Protein AF-A0A1Y2K513-F1 (afdb_monomer_lite)

Radius of gyration: 17.61 Å; chains: 1; bounding box: 44×17×44 Å

pLDDT: mean 92.5, std 6.17, range [53.94, 97.56]

Organism: NCBI:txid1434232

Foldseek 3Di:
DFAFDPLADPCLVVQLVVLVVVLVVLVPDDDDDDPVSVVSNVVSVVSNVSSVQNNDGTPQSVLVVLQVVLVVLCVVLVHPDDQDDDDNHDDPVRSVVSSVVSVVSSVVSVVVVD

Structure (mmCIF, N/CA/C/O backbone):
data_AF-A0A1Y2K513-F1
#
_entry.id   AF-A0A1Y2K513-F1
#
loop_
_atom_site.group_PDB
_atom_site.id
_atom_site.type_symbol
_atom_site.label_atom_id
_atom_site.label_alt_id
_atom_site.label_comp_id
_atom_site.label_asym_id
_atom_site.label_entity_id
_atom_site.label_seq_id
_atom_site.pdbx_PDB_ins_code
_atom_site.Cartn_x
_atom_site.Cartn_y
_atom_site.Cartn_z
_atom_site.occupancy
_atom_site.B_iso_or_equiv
_atom_site.auth_seq_id
_atom_site.auth_comp_id
_atom_site.auth_asym_id
_atom_site.auth_atom_id
_atom_site.pdbx_PDB_model_num
ATOM 1 N N . MET A 1 1 ? 18.985 -2.204 -15.736 1.00 72.75 1 MET A N 1
ATOM 2 C CA . MET A 1 1 ? 19.342 -2.290 -14.303 1.00 72.75 1 MET A CA 1
ATOM 3 C C . MET A 1 1 ? 18.316 -1.480 -13.534 1.00 72.75 1 MET A C 1
ATOM 5 O O . MET A 1 1 ? 18.131 -0.318 -13.878 1.00 72.75 1 MET A O 1
ATOM 9 N N . ALA A 1 2 ? 17.609 -2.100 -12.588 1.00 80.44 2 ALA A N 1
ATOM 10 C CA . ALA A 1 2 ? 16.550 -1.435 -11.833 1.00 80.44 2 ALA A CA 1
ATOM 11 C C . ALA A 1 2 ? 17.118 -0.405 -10.845 1.00 80.44 2 ALA A C 1
ATOM 13 O O . ALA A 1 2 ? 18.217 -0.590 -10.312 1.00 80.44 2 ALA A O 1
ATOM 14 N N . ARG A 1 3 ? 16.380 0.685 -10.610 1.00 88.12 3 ARG A N 1
ATOM 15 C CA . ARG A 1 3 ? 16.767 1.718 -9.636 1.00 88.12 3 ARG A CA 1
ATOM 16 C C . ARG A 1 3 ? 16.410 1.245 -8.229 1.00 88.12 3 ARG A C 1
ATOM 18 O O . ARG A 1 3 ? 15.329 0.702 -8.030 1.00 88.12 3 ARG A O 1
ATOM 25 N N . ILE A 1 4 ? 17.297 1.460 -7.258 1.00 89.31 4 ILE A N 1
ATOM 26 C CA . ILE A 1 4 ? 17.007 1.187 -5.842 1.00 89.31 4 ILE A CA 1
ATOM 27 C C . ILE A 1 4 ? 16.084 2.288 -5.318 1.00 89.31 4 ILE A C 1
ATOM 29 O O . ILE A 1 4 ? 16.348 3.469 -5.554 1.00 89.31 4 ILE A O 1
ATOM 33 N N . LEU A 1 5 ? 15.026 1.907 -4.605 1.00 88.25 5 LEU A N 1
ATOM 34 C CA . LEU A 1 5 ? 14.158 2.869 -3.937 1.00 88.25 5 LEU A CA 1
ATOM 35 C C . LEU A 1 5 ? 14.847 3.403 -2.673 1.00 88.25 5 LEU A C 1
ATOM 37 O O . LEU A 1 5 ? 15.250 2.604 -1.825 1.00 88.25 5 LEU A O 1
ATOM 41 N N . PRO A 1 6 ? 14.981 4.732 -2.515 1.00 86.25 6 PRO A N 1
ATOM 42 C CA . PRO A 1 6 ? 15.666 5.322 -1.363 1.00 86.25 6 PRO A CA 1
ATOM 43 C C . PRO A 1 6 ? 14.941 5.051 -0.038 1.00 86.25 6 PRO A C 1
ATOM 45 O O . PRO A 1 6 ? 15.556 5.080 1.023 1.00 86.25 6 PRO A O 1
ATOM 48 N N . GLU A 1 7 ? 13.643 4.768 -0.103 1.00 88.75 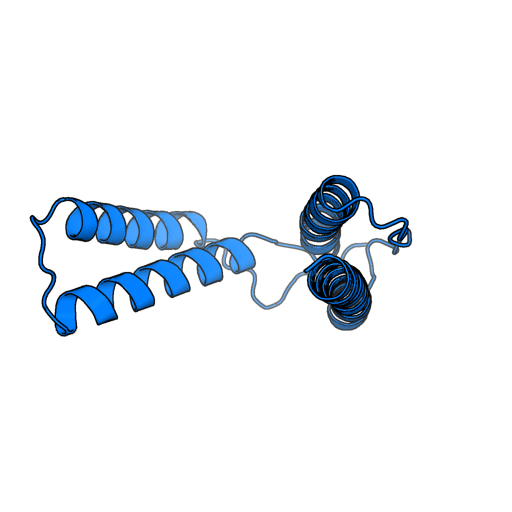7 GLU A N 1
ATOM 49 C CA . GLU A 1 7 ? 12.783 4.515 1.053 1.00 88.75 7 GLU A CA 1
ATOM 50 C C . GLU A 1 7 ? 12.771 3.047 1.486 1.00 88.75 7 GLU A C 1
ATOM 52 O O . GLU A 1 7 ? 12.150 2.718 2.500 1.00 88.75 7 GLU A O 1
ATOM 57 N N . HIS A 1 8 ? 13.456 2.166 0.745 1.00 92.38 8 HIS A N 1
ATOM 58 C CA . HIS A 1 8 ? 13.545 0.761 1.107 1.00 92.38 8 HIS A CA 1
ATOM 59 C C . HIS A 1 8 ? 14.107 0.607 2.521 1.00 92.38 8 HIS A C 1
ATOM 61 O O . HIS A 1 8 ? 15.213 1.060 2.828 1.00 92.38 8 HIS A O 1
ATOM 67 N N . ASP A 1 9 ? 13.358 -0.085 3.374 1.00 93.62 9 ASP A N 1
ATOM 68 C CA . ASP A 1 9 ? 13.785 -0.392 4.731 1.00 93.62 9 ASP A CA 1
ATOM 69 C C . ASP A 1 9 ? 14.068 -1.892 4.841 1.00 93.62 9 ASP A C 1
ATOM 71 O O . ASP A 1 9 ? 13.128 -2.679 4.778 1.00 93.62 9 ASP A O 1
ATOM 75 N N . PRO A 1 10 ? 15.317 -2.341 5.051 1.00 93.31 10 PRO A N 1
ATOM 76 C CA . PRO A 1 10 ? 15.616 -3.768 5.177 1.00 93.31 10 PRO A CA 1
ATOM 77 C C . PRO A 1 10 ? 14.939 -4.423 6.393 1.00 93.31 10 PRO A C 1
ATOM 79 O O . PRO A 1 10 ? 14.803 -5.642 6.435 1.00 93.31 10 PRO A O 1
ATOM 82 N N . ASN A 1 11 ? 14.485 -3.631 7.371 1.00 96.00 11 ASN A N 1
ATOM 83 C CA . ASN A 1 11 ? 13.761 -4.096 8.551 1.00 96.00 11 ASN A CA 1
ATOM 84 C C . ASN A 1 11 ? 12.241 -3.880 8.438 1.00 96.00 11 ASN A C 1
ATOM 86 O O . ASN A 1 11 ? 11.543 -3.978 9.455 1.00 96.00 11 ASN A O 1
ATOM 90 N N . TRP A 1 12 ? 11.721 -3.577 7.238 1.00 95.56 12 TRP A N 1
ATOM 91 C CA . TRP A 1 12 ? 10.298 -3.306 7.005 1.00 95.56 12 TRP A CA 1
ATOM 92 C C . TRP A 1 12 ? 9.404 -4.408 7.583 1.00 9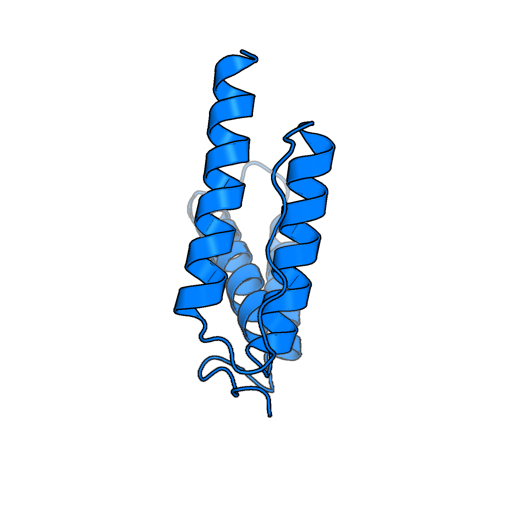5.56 12 TRP A C 1
ATOM 94 O O . TRP A 1 12 ? 8.404 -4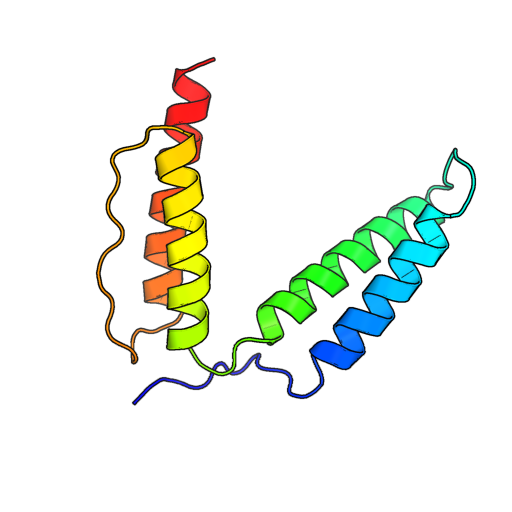.102 8.222 1.00 95.56 12 TRP A O 1
ATOM 104 N N . GLU A 1 13 ? 9.786 -5.680 7.430 1.00 96.19 13 GLU A N 1
ATOM 105 C CA . GLU A 1 13 ? 8.956 -6.815 7.841 1.00 96.19 13 GLU A CA 1
ATOM 106 C C . GLU A 1 13 ? 8.786 -6.862 9.364 1.00 96.19 13 GLU A C 1
ATOM 108 O O . GLU A 1 13 ? 7.677 -7.022 9.870 1.00 96.19 13 GLU A O 1
ATOM 113 N N . SER A 1 14 ? 9.877 -6.652 10.107 1.00 97.06 14 SER A N 1
ATOM 114 C CA . SER A 1 14 ? 9.845 -6.597 11.572 1.00 97.06 14 SER A CA 1
ATOM 115 C C . SER A 1 14 ? 9.003 -5.417 12.060 1.00 97.06 14 SER A C 1
ATOM 117 O O . SER A 1 14 ? 8.162 -5.571 12.945 1.00 97.06 14 SER A O 1
ATOM 119 N N . LYS A 1 15 ? 9.166 -4.241 11.442 1.00 96.56 15 LYS A N 1
ATOM 120 C CA . LYS A 1 15 ? 8.393 -3.039 11.787 1.00 96.56 15 LYS A CA 1
ATOM 121 C C . LYS A 1 15 ? 6.909 -3.185 11.442 1.00 96.56 15 LYS A C 1
ATOM 123 O O . LYS A 1 15 ? 6.065 -2.744 12.220 1.00 96.56 15 LYS A O 1
ATOM 128 N N . TRP A 1 16 ? 6.595 -3.812 10.310 1.00 97.38 16 TRP A N 1
ATOM 129 C CA . TRP A 1 16 ? 5.229 -4.132 9.906 1.00 97.38 16 TRP A CA 1
ATOM 130 C C . TRP A 1 16 ? 4.590 -5.110 10.889 1.00 97.38 16 TRP A C 1
ATOM 132 O O . TRP A 1 16 ? 3.467 -4.882 11.326 1.00 97.38 16 TRP A O 1
ATOM 142 N N . ARG A 1 17 ? 5.320 -6.156 11.297 1.00 97.31 17 ARG A N 1
ATOM 143 C CA . ARG A 1 17 ? 4.842 -7.149 12.265 1.00 97.31 17 ARG A CA 1
ATOM 144 C C . ARG A 1 17 ? 4.532 -6.522 13.621 1.00 97.31 17 ARG A C 1
ATOM 146 O O . ARG A 1 17 ? 3.454 -6.757 14.142 1.00 97.31 17 ARG A O 1
ATOM 153 N N . GLN A 1 18 ? 5.410 -5.659 14.131 1.00 97.12 18 GLN A N 1
ATOM 154 C CA . GLN A 1 18 ? 5.161 -4.914 15.372 1.00 97.12 18 GLN A CA 1
ATOM 155 C C . GLN A 1 18 ? 3.908 -4.030 15.271 1.00 97.12 18 GLN A C 1
ATOM 157 O O . GLN A 1 18 ? 3.091 -3.996 16.187 1.00 97.12 18 GLN A O 1
ATOM 162 N N . ALA A 1 19 ? 3.726 -3.328 14.145 1.00 96.31 19 ALA A N 1
ATOM 163 C CA . ALA A 1 19 ? 2.517 -2.538 13.920 1.00 96.31 19 ALA A CA 1
ATOM 164 C C . ALA A 1 19 ? 1.269 -3.437 13.832 1.00 96.31 19 ALA A C 1
ATOM 166 O O . ALA A 1 19 ? 0.237 -3.122 14.415 1.00 96.31 19 ALA A O 1
ATOM 167 N N . ARG A 1 20 ? 1.369 -4.594 13.170 1.00 97.06 20 ARG A N 1
ATOM 168 C CA . ARG A 1 20 ? 0.272 -5.559 13.067 1.00 97.06 20 ARG A CA 1
ATOM 169 C C . ARG A 1 20 ? -0.119 -6.144 14.422 1.00 97.06 20 ARG A C 1
ATOM 171 O O . ARG A 1 20 ? -1.305 -6.209 14.723 1.00 97.06 20 ARG A O 1
ATOM 178 N N . GLU A 1 21 ? 0.857 -6.529 15.237 1.00 97.56 21 GLU A N 1
ATOM 179 C CA . GLU A 1 21 ? 0.631 -7.015 16.601 1.00 97.56 21 GLU A CA 1
ATOM 180 C C . GLU A 1 21 ? -0.119 -5.967 17.425 1.00 97.56 21 GLU A C 1
ATOM 182 O O . GLU A 1 21 ? -1.130 -6.288 18.050 1.00 97.56 21 GLU A O 1
ATOM 187 N N . ARG A 1 22 ? 0.292 -4.694 17.339 1.00 96.44 22 ARG A N 1
ATOM 188 C CA . ARG A 1 22 ? -0.395 -3.601 18.033 1.00 96.44 22 ARG A CA 1
ATOM 189 C C . ARG A 1 22 ? -1.826 -3.383 17.541 1.00 96.44 22 ARG A C 1
ATOM 191 O O . ARG A 1 22 ? -2.731 -3.172 18.345 1.00 96.44 22 ARG A O 1
ATOM 198 N N . TYR A 1 23 ? -2.044 -3.460 16.231 1.00 96.38 23 TYR A N 1
ATOM 199 C CA . TYR A 1 23 ? -3.380 -3.384 15.640 1.00 96.38 23 TYR A CA 1
ATOM 200 C C . TYR A 1 23 ? -4.280 -4.505 16.177 1.00 96.38 23 TYR A C 1
ATOM 202 O O . TYR A 1 23 ? -5.405 -4.251 16.603 1.00 96.38 23 TYR A O 1
ATOM 210 N N . ASP A 1 24 ? -3.769 -5.737 16.210 1.00 96.81 24 ASP A N 1
ATOM 211 C CA . ASP A 1 24 ? -4.511 -6.898 16.701 1.00 96.81 24 ASP A CA 1
ATOM 212 C C . ASP A 1 24 ? -4.807 -6.798 18.210 1.00 96.81 24 ASP A C 1
ATOM 214 O O . ASP A 1 24 ? -5.874 -7.221 18.656 1.00 96.81 24 ASP A O 1
ATOM 218 N N . GLU A 1 25 ? -3.911 -6.211 19.010 1.00 95.81 25 GLU A N 1
ATOM 219 C CA . GLU A 1 25 ? -4.173 -5.895 20.421 1.00 95.81 25 GLU A CA 1
ATOM 220 C C . GLU A 1 25 ? -5.323 -4.898 20.596 1.00 95.81 25 GLU A C 1
ATOM 222 O O . GLU A 1 25 ? -6.209 -5.131 21.420 1.00 95.81 25 GLU A O 1
ATOM 227 N N . LEU A 1 26 ? -5.329 -3.808 19.822 1.00 93.75 26 LEU A N 1
ATOM 228 C CA . LEU A 1 26 ? -6.385 -2.794 19.874 1.00 93.75 26 LEU A CA 1
ATOM 229 C C . LEU A 1 26 ? -7.733 -3.376 19.442 1.00 93.75 26 LEU A C 1
ATOM 231 O O . LEU A 1 26 ? -8.729 -3.189 20.134 1.00 93.75 26 LEU A O 1
ATOM 235 N N . MET A 1 27 ? -7.754 -4.159 18.362 1.00 94.81 27 MET A N 1
ATOM 236 C CA . MET A 1 27 ? -8.973 -4.780 17.833 1.00 94.81 27 MET A CA 1
ATOM 237 C C . MET A 1 27 ? -9.585 -5.850 18.749 1.00 94.81 27 MET A C 1
ATOM 239 O O . MET A 1 27 ? -10.759 -6.179 18.597 1.00 94.81 27 MET A O 1
ATOM 243 N N . ARG A 1 28 ? -8.824 -6.406 19.701 1.00 95.75 28 ARG A N 1
ATOM 244 C CA . ARG A 1 28 ? -9.351 -7.339 20.715 1.00 95.75 28 ARG A CA 1
ATOM 245 C C . ARG A 1 28 ? -10.099 -6.638 21.846 1.00 95.75 28 ARG A C 1
ATOM 247 O O . ARG A 1 28 ? -10.795 -7.314 22.606 1.00 95.75 28 ARG A O 1
ATOM 254 N N . LYS A 1 29 ? -9.941 -5.322 22.002 1.00 93.12 29 LYS A N 1
ATOM 255 C CA . LYS A 1 29 ? -10.652 -4.574 23.038 1.00 93.12 29 LYS A CA 1
ATOM 256 C C . LYS A 1 29 ? -12.142 -4.472 22.690 1.00 93.12 29 LYS A C 1
ATOM 258 O O . LYS A 1 29 ? -12.486 -4.308 21.519 1.00 93.12 29 LYS A O 1
ATOM 263 N N . PRO A 1 30 ? -13.040 -4.574 23.684 1.00 91.00 30 PRO A N 1
ATOM 264 C CA . PRO A 1 30 ? -14.465 -4.433 23.437 1.00 91.00 30 PRO A CA 1
ATOM 265 C C . PRO A 1 30 ? -14.804 -2.974 23.079 1.00 91.00 30 PRO A C 1
ATOM 267 O O . PRO A 1 30 ? -14.321 -2.065 23.753 1.00 91.00 30 PRO A O 1
ATOM 270 N N . PRO A 1 31 ? -15.649 -2.729 22.062 1.00 90.69 31 PRO A N 1
ATOM 271 C CA . PRO A 1 31 ? -16.138 -1.389 21.758 1.00 90.69 31 PRO A CA 1
ATOM 272 C C . PRO A 1 31 ? -17.103 -0.870 22.850 1.00 90.69 31 PRO A C 1
ATOM 274 O O . PRO A 1 31 ? -17.715 -1.676 23.558 1.00 90.69 31 PRO A O 1
ATOM 277 N N . PRO A 1 32 ? -17.320 0.458 22.952 1.00 91.56 32 PRO A N 1
ATOM 278 C CA . PRO A 1 32 ? -16.766 1.504 22.089 1.00 91.56 32 PRO A CA 1
ATOM 279 C C . PRO A 1 32 ? -15.307 1.844 22.424 1.00 91.56 32 PRO A C 1
ATOM 281 O O . PRO A 1 32 ? -14.920 1.842 23.589 1.00 91.56 32 PRO A O 1
ATOM 284 N N . PHE A 1 33 ? -14.523 2.174 21.396 1.00 92.81 33 PHE A N 1
ATOM 285 C CA . PHE A 1 33 ? -13.162 2.682 21.567 1.00 92.81 33 PHE A CA 1
ATOM 286 C C . PHE A 1 33 ? -13.177 4.106 22.122 1.00 92.81 33 PHE A C 1
ATOM 288 O O . PHE A 1 33 ? -14.046 4.912 21.773 1.00 92.81 33 PHE A O 1
ATOM 295 N N . THR A 1 34 ? -12.188 4.439 22.947 1.00 95.69 34 THR A N 1
ATOM 296 C CA . THR A 1 34 ? -11.923 5.839 23.293 1.00 95.69 34 THR A CA 1
ATOM 297 C C . THR A 1 34 ? -11.381 6.600 22.077 1.00 95.69 34 THR A C 1
ATOM 299 O O . THR A 1 34 ? -10.966 6.007 21.074 1.00 95.69 34 THR A O 1
ATOM 302 N N . GLN A 1 35 ? -11.364 7.935 22.151 1.00 95.81 35 GLN A N 1
ATOM 303 C CA . GLN A 1 35 ? -10.728 8.756 21.116 1.00 95.81 35 GLN A CA 1
ATOM 304 C C . GLN A 1 35 ? -9.245 8.390 20.955 1.00 95.81 35 GLN A C 1
ATOM 306 O O . GLN A 1 35 ? -8.787 8.195 19.836 1.00 95.81 35 GLN A O 1
ATOM 311 N N . GLU A 1 36 ? -8.526 8.209 22.066 1.00 96.00 36 GLU A N 1
ATOM 312 C CA . GLU A 1 36 ? -7.110 7.825 22.059 1.00 96.00 36 GLU A CA 1
ATOM 313 C C . GLU A 1 36 ? -6.888 6.463 21.387 1.00 96.00 36 GLU A C 1
ATOM 315 O O . GLU A 1 36 ? -5.975 6.311 20.582 1.00 96.00 36 GLU A O 1
ATOM 320 N N . GLU A 1 37 ? -7.750 5.480 21.663 1.00 94.81 37 GLU A N 1
ATOM 321 C CA . GLU A 1 37 ? -7.675 4.156 21.034 1.00 94.81 37 GLU A CA 1
ATOM 322 C C . GLU A 1 37 ? -7.990 4.210 19.539 1.00 94.81 37 GLU A C 1
ATOM 324 O O . GLU A 1 37 ? -7.368 3.502 18.748 1.00 94.81 37 GLU A O 1
ATOM 329 N N . SER A 1 38 ? -8.931 5.068 19.144 1.00 94.44 38 SER A N 1
ATOM 330 C CA . SER A 1 38 ? -9.273 5.293 17.739 1.00 94.44 38 SER A CA 1
ATOM 331 C C . SER A 1 38 ? -8.116 5.956 16.987 1.00 94.44 38 SER A C 1
ATOM 333 O O . SER A 1 38 ? -7.750 5.511 15.897 1.00 94.44 38 SER A O 1
ATOM 335 N N . ASP A 1 39 ? -7.494 6.974 17.585 1.00 96.88 39 ASP A N 1
ATOM 336 C CA . ASP A 1 39 ? -6.330 7.658 17.019 1.00 96.88 39 ASP A CA 1
ATOM 337 C C . ASP A 1 39 ? -5.138 6.702 16.898 1.00 96.88 39 ASP A C 1
ATOM 339 O O . ASP A 1 39 ? -4.453 6.673 15.870 1.00 96.88 39 ASP A O 1
ATOM 343 N N . GLU A 1 40 ? -4.920 5.865 17.913 1.00 96.25 40 GLU A N 1
ATOM 344 C CA . GLU A 1 40 ? -3.868 4.855 17.900 1.00 96.25 40 GLU A CA 1
ATOM 345 C C . GLU A 1 40 ? -4.113 3.780 16.833 1.00 96.25 40 GLU A C 1
ATOM 347 O O . GLU A 1 40 ? -3.177 3.373 16.138 1.00 96.25 40 GLU A O 1
ATOM 352 N N . LEU A 1 41 ? -5.363 3.348 16.647 1.00 95.38 41 LEU A N 1
ATOM 353 C CA . LEU A 1 41 ? -5.729 2.401 15.598 1.00 95.38 41 LEU A CA 1
ATOM 354 C C . LEU A 1 41 ? -5.411 2.975 14.211 1.00 95.38 41 LEU A C 1
ATOM 356 O O . LEU A 1 41 ? -4.749 2.315 13.407 1.00 95.38 41 LEU A O 1
ATOM 360 N N . VAL A 1 42 ? -5.803 4.227 13.952 1.00 96.19 42 VAL A N 1
ATOM 361 C CA . VAL A 1 42 ? -5.511 4.927 12.690 1.00 96.19 42 VAL A CA 1
ATOM 362 C C . VAL A 1 42 ? -4.005 5.092 12.487 1.00 96.19 42 VAL A C 1
ATOM 364 O O . VAL A 1 42 ? -3.497 4.831 11.394 1.00 96.19 42 VAL A O 1
ATOM 367 N N . ALA A 1 43 ? -3.268 5.498 13.523 1.00 96.31 43 ALA A N 1
ATOM 368 C CA . ALA A 1 43 ? -1.816 5.641 13.454 1.00 96.31 43 ALA A CA 1
ATOM 369 C C . ALA A 1 43 ? -1.128 4.299 13.153 1.00 96.31 43 ALA A C 1
ATOM 371 O O . ALA A 1 43 ? -0.198 4.235 12.345 1.00 96.31 43 ALA A O 1
ATOM 372 N N . THR A 1 44 ? -1.620 3.214 13.752 1.00 95.69 44 THR A N 1
ATOM 373 C CA . THR A 1 44 ? -1.099 1.862 13.541 1.00 95.69 44 THR A CA 1
ATOM 374 C C . THR A 1 44 ? -1.375 1.375 12.120 1.00 95.69 44 THR A C 1
ATOM 376 O O . THR A 1 44 ? -0.469 0.853 11.468 1.00 95.69 44 THR A O 1
ATOM 379 N N . MET A 1 45 ? -2.581 1.615 11.596 1.00 95.62 45 MET A N 1
ATOM 380 C CA . MET A 1 45 ? -2.928 1.309 10.204 1.00 95.62 45 MET A CA 1
ATOM 381 C C . MET A 1 45 ? -2.025 2.056 9.216 1.00 95.62 45 MET A C 1
ATOM 383 O O . MET A 1 45 ? -1.462 1.431 8.318 1.00 95.62 45 MET A O 1
ATOM 387 N N . LYS A 1 46 ? -1.803 3.361 9.426 1.00 95.44 46 LYS A N 1
ATOM 388 C CA . LYS A 1 46 ? -0.878 4.162 8.603 1.00 95.44 46 LYS A CA 1
ATOM 389 C C . LYS A 1 46 ? 0.548 3.620 8.651 1.00 95.44 46 LYS A C 1
ATOM 391 O O . LYS A 1 46 ? 1.212 3.532 7.625 1.00 95.44 46 LYS A O 1
ATOM 396 N N . ARG A 1 47 ? 1.020 3.204 9.830 1.00 94.56 47 ARG A N 1
ATOM 397 C CA . ARG A 1 47 ? 2.356 2.612 9.982 1.00 94.56 47 ARG A CA 1
ATOM 398 C C . ARG A 1 47 ? 2.482 1.276 9.251 1.00 94.56 47 ARG A C 1
ATOM 400 O O . ARG A 1 47 ? 3.529 0.997 8.672 1.00 94.56 47 ARG A O 1
ATOM 407 N N . MET A 1 48 ? 1.439 0.447 9.269 1.00 95.44 48 MET A N 1
ATOM 408 C CA . MET A 1 48 ? 1.417 -0.794 8.493 1.00 95.44 48 MET A CA 1
ATOM 409 C C . MET A 1 48 ? 1.493 -0.512 6.988 1.00 95.44 48 MET A C 1
ATOM 411 O O . MET A 1 48 ? 2.292 -1.145 6.302 1.00 95.44 48 MET A O 1
ATOM 415 N N . GLU A 1 49 ? 0.708 0.441 6.488 1.00 93.44 49 GLU A N 1
ATOM 416 C CA . GLU A 1 49 ? 0.732 0.865 5.083 1.00 93.44 49 GLU A CA 1
ATOM 417 C C . GLU A 1 49 ? 2.115 1.395 4.677 1.00 93.44 49 GLU A C 1
ATOM 419 O O . GLU A 1 49 ? 2.697 0.948 3.689 1.00 93.44 49 GLU A O 1
ATOM 424 N N . GLU A 1 50 ? 2.702 2.268 5.496 1.00 92.81 50 GLU A N 1
ATOM 425 C CA . GLU A 1 50 ? 4.036 2.814 5.263 1.00 92.81 50 GLU A CA 1
ATOM 426 C C . GLU A 1 50 ? 5.092 1.703 5.163 1.00 92.81 50 GLU A C 1
ATOM 428 O O . GLU A 1 50 ? 5.867 1.660 4.209 1.00 92.81 50 GLU A O 1
ATOM 433 N N . MET A 1 51 ? 5.117 0.762 6.114 1.00 93.62 51 MET A N 1
ATOM 434 C CA . MET A 1 51 ? 6.089 -0.338 6.080 1.00 93.62 51 MET A CA 1
ATOM 435 C C . MET A 1 51 ? 5.849 -1.285 4.903 1.00 93.62 51 MET A C 1
ATOM 437 O O . MET A 1 51 ? 6.803 -1.839 4.359 1.00 93.62 51 MET A O 1
ATOM 441 N N . GLN A 1 52 ? 4.595 -1.451 4.479 1.00 91.00 52 GLN A N 1
ATOM 442 C CA . GLN A 1 52 ? 4.278 -2.222 3.286 1.00 91.00 52 GLN A CA 1
ATOM 443 C C . GLN A 1 52 ? 4.829 -1.555 2.021 1.00 91.00 52 GLN A C 1
ATOM 445 O O . GLN A 1 52 ? 5.324 -2.266 1.153 1.00 91.00 52 GLN A O 1
ATOM 450 N N . ASN A 1 53 ? 4.830 -0.224 1.936 1.00 87.44 53 ASN A N 1
ATOM 451 C CA . ASN A 1 53 ? 5.441 0.499 0.817 1.00 87.44 53 ASN A CA 1
ATOM 452 C C . ASN A 1 53 ? 6.977 0.448 0.867 1.00 87.44 53 ASN A C 1
ATOM 454 O O . ASN A 1 53 ? 7.633 0.279 -0.157 1.00 87.44 53 ASN A O 1
ATOM 458 N N . ARG A 1 54 ? 7.580 0.469 2.060 1.00 92.50 54 ARG A N 1
ATOM 459 C CA . ARG A 1 54 ? 9.045 0.363 2.218 1.00 92.50 54 ARG A CA 1
ATOM 460 C C . ARG A 1 54 ? 9.621 -1.029 1.921 1.00 92.50 54 ARG A C 1
ATOM 462 O O . ARG A 1 54 ? 10.845 -1.197 1.898 1.00 92.50 54 ARG A O 1
ATOM 469 N N . ARG A 1 55 ? 8.776 -2.038 1.676 1.00 93.94 55 ARG A N 1
ATOM 470 C CA . ARG A 1 55 ? 9.226 -3.396 1.326 1.00 93.94 55 ARG A CA 1
ATOM 471 C C . ARG A 1 55 ? 9.911 -3.474 -0.032 1.00 93.94 55 ARG A C 1
ATOM 473 O O . ARG A 1 55 ? 10.736 -4.360 -0.245 1.00 93.94 55 ARG A O 1
ATOM 480 N N . PHE A 1 56 ? 9.555 -2.581 -0.953 1.00 93.75 56 PHE A N 1
ATOM 481 C CA . PHE A 1 56 ? 10.059 -2.626 -2.318 1.00 93.75 56 PHE A CA 1
ATOM 482 C C . PHE A 1 56 ? 11.498 -2.137 -2.353 1.00 93.75 56 PHE A C 1
ATOM 484 O O . PHE A 1 5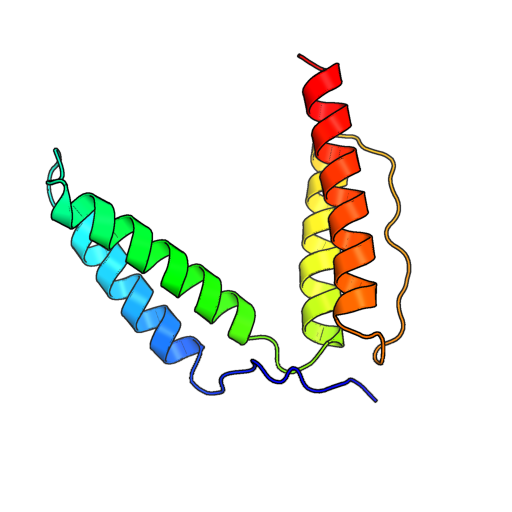6 ? 11.804 -1.015 -1.955 1.00 93.75 56 PHE A O 1
ATOM 491 N N . ARG A 1 57 ? 12.394 -3.000 -2.829 1.00 92.31 57 ARG A N 1
ATOM 492 C CA . ARG A 1 57 ? 13.812 -2.670 -2.945 1.00 92.31 57 ARG A CA 1
ATOM 493 C C . ARG A 1 57 ? 14.089 -1.840 -4.192 1.00 92.31 57 ARG A C 1
ATOM 495 O O . ARG A 1 57 ? 14.996 -1.007 -4.177 1.00 92.31 57 ARG A O 1
ATOM 502 N N . THR A 1 58 ? 13.344 -2.076 -5.270 1.00 93.94 58 THR A N 1
ATOM 503 C CA . THR A 1 58 ? 13.567 -1.426 -6.562 1.00 93.94 58 THR A CA 1
ATOM 504 C C . THR A 1 58 ? 12.304 -0.788 -7.132 1.00 93.94 58 THR A C 1
ATOM 506 O O . THR A 1 58 ? 11.189 -1.165 -6.773 1.00 93.94 58 THR A O 1
ATOM 509 N N . THR A 1 59 ? 12.477 0.171 -8.048 1.00 92.62 59 THR A N 1
ATOM 510 C CA . THR A 1 59 ? 11.356 0.782 -8.780 1.00 92.62 59 THR A CA 1
ATOM 511 C C . THR A 1 59 ? 10.623 -0.228 -9.663 1.00 92.62 59 THR A C 1
ATOM 513 O O . THR A 1 59 ? 9.422 -0.084 -9.851 1.00 92.62 59 THR A O 1
ATOM 516 N N . ALA A 1 60 ? 11.305 -1.269 -10.152 1.00 93.81 60 ALA A N 1
ATOM 517 C CA . ALA A 1 60 ? 10.682 -2.358 -10.902 1.00 93.81 60 ALA A CA 1
ATOM 518 C C . ALA A 1 60 ? 9.742 -3.193 -10.014 1.00 93.81 60 ALA A C 1
ATOM 520 O O . ALA A 1 60 ? 8.582 -3.373 -10.369 1.00 93.81 60 ALA A O 1
ATOM 521 N N . ASP A 1 61 ? 10.194 -3.599 -8.817 1.00 93.69 61 ASP A N 1
ATOM 522 C CA . ASP A 1 61 ? 9.347 -4.345 -7.867 1.00 93.69 61 ASP A 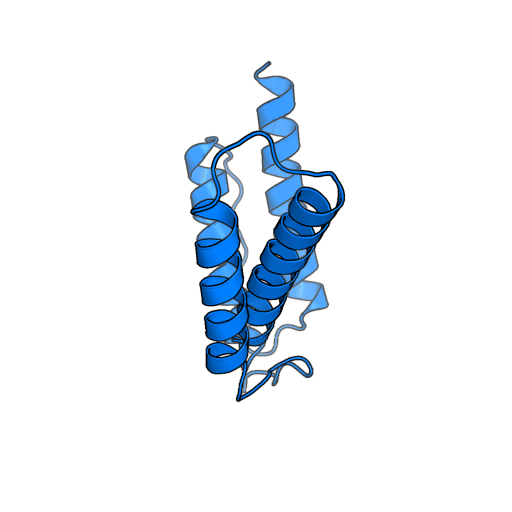CA 1
ATOM 523 C C . ASP A 1 61 ? 8.105 -3.534 -7.462 1.00 93.69 61 ASP A C 1
ATOM 525 O O . ASP A 1 61 ? 7.004 -4.073 -7.332 1.00 93.69 61 ASP A O 1
ATOM 529 N N . TYR A 1 62 ? 8.290 -2.224 -7.259 1.00 94.00 62 TYR A N 1
ATOM 530 C CA . TYR A 1 62 ? 7.208 -1.290 -6.960 1.00 94.00 62 TYR A CA 1
ATOM 531 C C . TYR A 1 62 ? 6.227 -1.177 -8.134 1.00 94.00 62 TYR A C 1
ATOM 533 O O . TYR A 1 62 ? 5.028 -1.392 -7.949 1.00 94.00 62 TYR A O 1
ATOM 541 N N . ARG A 1 63 ? 6.730 -0.911 -9.348 1.00 94.88 63 ARG A N 1
ATOM 542 C CA . ARG A 1 63 ? 5.932 -0.841 -10.581 1.00 94.88 63 ARG A CA 1
ATOM 543 C C . ARG A 1 63 ? 5.074 -2.086 -10.734 1.00 94.88 63 ARG A C 1
ATOM 545 O O . ARG A 1 63 ? 3.860 -1.959 -10.820 1.00 94.88 63 ARG A O 1
ATOM 552 N N . ASP A 1 64 ? 5.691 -3.264 -10.736 1.00 94.88 64 ASP A N 1
ATOM 553 C CA . ASP A 1 64 ? 5.007 -4.521 -11.047 1.00 94.88 64 ASP A CA 1
ATOM 554 C C . ASP A 1 64 ? 3.890 -4.804 -10.045 1.00 94.88 64 ASP A C 1
ATOM 556 O O . ASP A 1 64 ? 2.777 -5.171 -10.426 1.00 94.88 64 ASP A O 1
ATOM 560 N N . HIS A 1 65 ? 4.153 -4.555 -8.760 1.00 94.44 65 HIS A N 1
ATOM 561 C CA . HIS A 1 65 ? 3.136 -4.707 -7.733 1.00 94.44 65 HIS A CA 1
ATOM 562 C C . HIS A 1 65 ? 1.961 -3.747 -7.935 1.00 94.44 65 HIS A C 1
ATOM 564 O O . HIS A 1 65 ? 0.805 -4.174 -7.951 1.00 94.44 65 HIS A O 1
ATOM 570 N N . HIS A 1 66 ? 2.240 -2.449 -8.053 1.00 94.12 66 HIS A N 1
ATOM 571 C CA . HIS A 1 66 ? 1.189 -1.439 -8.107 1.00 94.12 66 HIS A CA 1
ATOM 572 C C . HIS A 1 66 ? 0.426 -1.468 -9.436 1.00 94.12 66 HIS A C 1
ATOM 574 O O . HIS A 1 66 ? -0.784 -1.250 -9.431 1.00 94.12 66 HIS A O 1
ATOM 580 N N . PHE A 1 67 ? 1.084 -1.810 -10.547 1.00 96.19 67 PHE A N 1
ATOM 581 C CA . PHE A 1 67 ? 0.438 -1.965 -11.850 1.00 96.19 67 PHE A CA 1
ATOM 582 C C . PHE A 1 67 ? -0.504 -3.166 -11.853 1.00 96.19 67 PHE A C 1
ATOM 584 O O . PHE A 1 67 ? -1.648 -3.019 -12.271 1.00 96.19 67 PHE A O 1
ATOM 591 N N . ALA A 1 68 ? -0.092 -4.312 -11.297 1.00 95.06 68 ALA A N 1
ATOM 592 C CA . ALA A 1 68 ? -0.984 -5.463 -11.150 1.00 95.06 68 ALA A CA 1
ATOM 593 C C . ALA A 1 68 ? -2.234 -5.109 -10.323 1.00 95.06 68 ALA A C 1
ATOM 595 O O . ALA A 1 68 ? -3.357 -5.398 -10.731 1.00 95.06 68 ALA A O 1
ATOM 596 N N . ARG A 1 69 ? -2.060 -4.404 -9.195 1.00 94.50 69 ARG A N 1
ATOM 597 C CA . ARG A 1 69 ? -3.185 -3.958 -8.353 1.00 94.50 69 ARG A CA 1
ATOM 598 C C . ARG A 1 69 ? -4.111 -2.968 -9.055 1.00 94.50 69 ARG A C 1
ATOM 600 O O . ARG A 1 69 ? -5.323 -3.034 -8.860 1.00 94.50 69 ARG A O 1
ATOM 607 N N . ALA A 1 70 ? -3.546 -2.030 -9.809 1.00 94.81 70 ALA A N 1
ATOM 608 C CA . ALA A 1 70 ? -4.316 -1.051 -10.563 1.00 94.81 70 ALA A CA 1
ATOM 609 C C . ALA A 1 70 ? -5.095 -1.728 -11.699 1.00 94.81 70 ALA A C 1
ATOM 611 O O . ALA A 1 70 ? -6.277 -1.439 -11.858 1.00 94.81 70 ALA A O 1
ATOM 612 N N . GLN A 1 71 ? -4.487 -2.684 -12.409 1.00 94.75 71 GLN A N 1
ATOM 613 C CA . GLN A 1 71 ? -5.171 -3.463 -13.443 1.00 94.75 71 GLN A CA 1
ATOM 614 C C . GLN A 1 71 ? -6.339 -4.269 -12.863 1.00 94.75 71 GLN A C 1
ATOM 616 O O . GLN A 1 71 ? -7.458 -4.152 -13.347 1.00 94.75 71 GLN A O 1
ATOM 621 N N . GLU A 1 72 ? -6.128 -4.994 -11.757 1.00 95.06 72 GLU A N 1
ATOM 622 C CA . GLU A 1 72 ? -7.209 -5.713 -11.064 1.00 95.06 72 GLU A CA 1
ATOM 623 C C . GLU A 1 72 ? -8.377 -4.793 -10.669 1.00 95.06 72 GLU A C 1
ATOM 625 O O . GLU A 1 72 ? -9.538 -5.210 -10.666 1.00 95.06 72 GLU A O 1
ATOM 630 N N . ALA A 1 73 ? -8.076 -3.552 -10.273 1.00 94.19 73 ALA A N 1
ATOM 631 C CA . ALA A 1 73 ? -9.089 -2.578 -9.899 1.00 94.19 73 ALA A CA 1
ATOM 632 C C . ALA A 1 73 ? -9.857 -2.063 -11.124 1.00 94.19 73 ALA A C 1
ATOM 634 O O . ALA A 1 73 ? -11.085 -2.028 -11.072 1.00 94.19 73 ALA A O 1
ATOM 635 N N . LEU A 1 74 ? -9.154 -1.728 -12.211 1.00 93.94 74 LEU A N 1
ATOM 636 C CA . LEU A 1 74 ? -9.737 -1.326 -13.494 1.00 93.94 74 LEU A CA 1
ATOM 637 C C . LEU A 1 74 ? -10.673 -2.405 -14.046 1.00 93.94 74 LEU A C 1
ATOM 639 O O . LEU A 1 74 ? -11.826 -2.112 -14.365 1.00 93.94 74 LEU A O 1
ATOM 643 N N . ASP A 1 75 ? -10.218 -3.657 -14.059 1.00 94.25 75 ASP A N 1
ATOM 644 C CA . ASP A 1 75 ? -11.000 -4.798 -14.537 1.00 94.25 75 ASP A CA 1
ATOM 645 C C . ASP A 1 75 ? -12.270 -4.989 -13.696 1.00 94.25 75 ASP A C 1
ATOM 647 O O . ASP A 1 75 ? -13.356 -5.221 -14.228 1.00 94.25 75 ASP A O 1
ATOM 651 N N . ARG A 1 76 ? -12.161 -4.837 -12.368 1.00 93.62 76 ARG A N 1
ATOM 652 C CA . ARG A 1 76 ? -13.298 -4.973 -11.446 1.00 93.62 76 ARG A CA 1
ATOM 653 C C . ARG A 1 76 ? -14.389 -3.937 -11.694 1.00 93.62 76 ARG A C 1
ATOM 655 O O . ARG A 1 76 ? -15.562 -4.265 -11.536 1.00 93.62 76 ARG A O 1
ATOM 662 N N . VAL A 1 77 ? -14.016 -2.704 -12.031 1.00 92.62 77 VAL A N 1
ATOM 663 C CA . VAL A 1 77 ? -14.981 -1.634 -12.331 1.00 92.62 77 VAL A CA 1
ATOM 664 C C . VAL A 1 77 ? -15.370 -1.571 -13.813 1.00 92.62 77 VAL A C 1
ATOM 666 O O . VAL A 1 77 ? -16.175 -0.727 -14.191 1.00 92.62 77 VAL A O 1
ATOM 669 N N . GLY A 1 78 ? -14.836 -2.466 -14.652 1.00 92.12 78 GLY A N 1
ATOM 670 C CA . GLY A 1 78 ? -15.134 -2.514 -16.084 1.00 92.12 78 GLY A CA 1
ATOM 671 C C . GLY A 1 78 ? -14.530 -1.358 -16.887 1.00 92.12 78 GLY A C 1
ATOM 672 O O . GLY A 1 78 ? -15.051 -1.011 -17.946 1.00 92.12 78 GLY A O 1
ATOM 673 N N . VAL A 1 79 ? -13.448 -0.746 -16.397 1.00 92.00 79 VAL A N 1
ATOM 674 C CA . VAL A 1 79 ? -12.771 0.364 -17.078 1.00 92.00 79 VAL A CA 1
ATOM 675 C C . VAL A 1 79 ? -11.761 -0.178 -18.078 1.00 92.00 79 VAL A C 1
ATOM 677 O O . VAL A 1 79 ? -10.763 -0.790 -17.706 1.00 92.00 79 VAL A O 1
ATOM 680 N N . SER A 1 80 ? -11.982 0.114 -19.359 1.00 89.62 80 SER A N 1
ATOM 681 C CA . SER A 1 80 ? -11.037 -0.202 -20.433 1.00 89.62 80 SER A CA 1
ATOM 682 C C . SER A 1 80 ? -9.894 0.820 -20.466 1.00 89.62 80 SER A C 1
ATOM 684 O O . SER A 1 80 ? -9.865 1.711 -21.316 1.00 89.62 80 SER A O 1
ATOM 686 N N . PHE A 1 81 ? -8.955 0.695 -19.531 1.00 90.56 81 PHE A N 1
ATOM 687 C CA . PHE A 1 81 ? -7.704 1.452 -19.491 1.00 90.56 81 PHE A CA 1
ATOM 688 C C . PHE A 1 81 ? -6.534 0.470 -19.434 1.00 90.56 81 PHE A C 1
ATOM 690 O O . PHE A 1 81 ? -6.517 -0.424 -18.593 1.00 90.56 81 PHE A O 1
ATOM 697 N N . GLU A 1 82 ? -5.557 0.643 -20.319 1.00 88.81 82 GLU A N 1
ATOM 698 C CA . GLU A 1 82 ? -4.371 -0.211 -20.381 1.00 88.81 82 GLU A CA 1
ATOM 699 C C . GLU A 1 82 ? -3.179 0.512 -19.751 1.00 88.81 82 GLU A C 1
ATOM 701 O O . GLU A 1 82 ? -2.849 1.646 -20.118 1.00 88.81 82 GLU A O 1
ATOM 706 N N . LEU A 1 83 ? -2.541 -0.135 -18.776 1.00 91.94 83 LEU A N 1
ATOM 707 C CA . LEU A 1 83 ? -1.294 0.356 -18.198 1.00 91.94 83 LEU A CA 1
ATOM 708 C C . LEU A 1 83 ? -0.132 0.068 -19.157 1.00 91.94 83 LEU A C 1
ATOM 710 O O . LEU A 1 83 ? -0.045 -1.036 -19.691 1.00 91.94 83 LEU A O 1
ATOM 714 N N . PRO A 1 84 ? 0.781 1.027 -19.379 1.00 93.62 84 PRO A N 1
ATOM 715 C CA . PRO A 1 84 ? 1.887 0.821 -20.303 1.00 93.62 84 PRO A CA 1
ATOM 716 C C . PRO A 1 84 ? 2.920 -0.152 -19.736 1.00 93.62 84 PRO A C 1
ATOM 718 O O . PRO A 1 84 ? 3.155 -0.209 -18.529 1.00 93.62 84 PRO A O 1
ATOM 721 N N . GLU A 1 85 ? 3.659 -0.818 -20.616 1.00 93.94 85 GLU A N 1
ATOM 722 C CA . GLU A 1 85 ? 4.904 -1.472 -20.225 1.00 93.94 85 GLU A CA 1
ATOM 723 C C . GLU A 1 85 ? 5.992 -0.410 -20.007 1.00 93.94 85 GLU A C 1
ATOM 725 O O . GLU A 1 85 ? 6.490 0.210 -20.950 1.00 93.94 85 GLU A O 1
ATOM 730 N N . LEU A 1 86 ? 6.363 -0.171 -18.748 1.00 93.25 86 LEU A N 1
ATOM 731 C CA . LEU A 1 86 ? 7.491 0.701 -18.412 1.00 93.25 86 LEU A CA 1
ATOM 732 C C . LEU A 1 86 ? 8.775 -0.122 -18.273 1.00 93.25 86 LEU A C 1
ATOM 734 O O . LEU A 1 86 ? 8.724 -1.236 -17.756 1.00 93.25 86 LEU A O 1
ATOM 738 N N . PRO A 1 87 ? 9.950 0.413 -18.640 1.00 93.31 87 PRO A N 1
ATOM 739 C CA . PRO A 1 87 ? 11.212 -0.297 -18.456 1.00 93.31 87 PRO A CA 1
ATOM 740 C C . PRO A 1 87 ? 11.628 -0.356 -16.975 1.00 93.31 87 PRO A C 1
ATOM 742 O O . PRO A 1 87 ? 11.251 0.499 -16.181 1.00 93.31 87 PRO A O 1
ATOM 745 N N . ASP A 1 88 ? 12.489 -1.305 -16.592 1.00 90.81 88 ASP A N 1
ATOM 746 C CA . ASP A 1 88 ? 12.916 -1.503 -15.183 1.00 90.81 88 ASP A CA 1
ATOM 747 C C . ASP A 1 88 ? 13.638 -0.310 -14.546 1.00 90.81 88 ASP A C 1
ATOM 749 O O . ASP A 1 88 ? 13.801 -0.233 -13.330 1.00 90.81 88 ASP A O 1
ATOM 753 N N . HIS A 1 89 ? 14.133 0.607 -15.372 1.00 88.75 89 HIS A N 1
ATOM 754 C CA . HIS A 1 89 ? 14.820 1.816 -14.933 1.00 88.75 89 HIS A CA 1
ATOM 755 C C . HIS A 1 89 ? 13.910 3.050 -14.923 1.00 88.75 89 HIS A C 1
ATOM 757 O O . HIS A 1 89 ? 14.424 4.155 -14.708 1.00 88.75 89 HIS A O 1
ATOM 763 N N . ALA A 1 90 ? 12.602 2.864 -15.146 1.00 92.50 90 ALA A N 1
ATOM 764 C CA . ALA A 1 90 ? 11.600 3.902 -14.963 1.00 92.50 90 ALA A CA 1
ATOM 765 C C . ALA A 1 90 ? 11.729 4.518 -13.567 1.00 92.50 90 ALA A C 1
ATOM 767 O O . ALA A 1 90 ? 12.056 3.850 -12.574 1.00 92.50 90 ALA A O 1
ATOM 768 N N . THR A 1 91 ? 11.540 5.827 -13.521 1.00 93.06 91 THR A N 1
ATOM 769 C CA . THR A 1 91 ? 11.547 6.605 -12.289 1.00 93.06 91 THR A CA 1
ATOM 770 C C . THR A 1 91 ? 10.249 6.394 -11.515 1.00 93.06 91 THR A C 1
ATOM 772 O O . THR A 1 91 ? 9.226 6.013 -12.081 1.00 93.06 91 THR A O 1
ATOM 775 N N . LEU A 1 92 ? 10.287 6.658 -10.207 1.00 91.19 92 LEU A N 1
ATOM 776 C CA . LEU A 1 92 ? 9.090 6.595 -9.368 1.00 91.19 92 LEU A CA 1
ATOM 777 C C . LEU A 1 92 ? 8.013 7.578 -9.859 1.00 91.19 92 LEU A C 1
ATOM 779 O O . LEU A 1 92 ? 6.854 7.207 -9.957 1.00 91.19 92 LEU A O 1
ATOM 783 N N . GLU A 1 93 ? 8.413 8.779 -10.284 1.00 93.81 93 GLU A N 1
ATOM 784 C CA . GLU A 1 93 ? 7.504 9.788 -10.843 1.00 93.81 93 GLU A CA 1
ATOM 785 C C . GLU A 1 93 ? 6.778 9.300 -12.108 1.00 93.81 93 GLU A C 1
ATOM 787 O O . GLU A 1 93 ? 5.573 9.506 -12.254 1.00 93.81 93 GLU A O 1
ATOM 792 N N . GLU A 1 94 ? 7.485 8.619 -13.018 1.00 95.25 94 GLU A N 1
ATOM 793 C CA . GLU A 1 94 ? 6.869 8.031 -14.214 1.00 95.25 94 GLU A CA 1
ATOM 794 C C . GLU A 1 94 ? 5.842 6.956 -13.847 1.00 95.25 94 GLU A C 1
ATOM 796 O O . GLU A 1 94 ? 4.748 6.935 -14.412 1.00 95.25 94 GLU A O 1
ATOM 801 N N . ILE A 1 95 ? 6.176 6.089 -12.889 1.00 95.25 95 ILE A N 1
ATOM 802 C CA . ILE A 1 95 ? 5.283 5.029 -12.409 1.00 95.25 95 ILE A CA 1
ATOM 803 C C . ILE A 1 95 ? 4.035 5.651 -11.758 1.00 95.25 95 ILE A C 1
ATOM 805 O O . ILE A 1 95 ? 2.909 5.325 -12.143 1.00 95.25 95 ILE A O 1
ATOM 809 N N . ASP A 1 96 ? 4.222 6.598 -10.839 1.00 94.94 96 ASP A N 1
ATOM 810 C CA . ASP A 1 96 ? 3.142 7.250 -10.092 1.00 94.94 96 ASP A CA 1
ATOM 811 C C . ASP A 1 96 ? 2.225 8.074 -10.997 1.00 94.94 96 ASP A C 1
ATOM 813 O O . ASP A 1 96 ? 1.011 8.121 -10.790 1.00 94.94 96 ASP A O 1
ATOM 817 N N . SER A 1 97 ? 2.768 8.701 -12.042 1.00 96.94 97 SER A N 1
ATOM 818 C CA . SER A 1 97 ? 1.980 9.405 -13.058 1.00 96.94 97 SER A CA 1
ATOM 819 C C . SER A 1 97 ? 0.954 8.482 -13.723 1.00 96.94 97 SER A C 1
ATOM 821 O O . SER A 1 97 ? 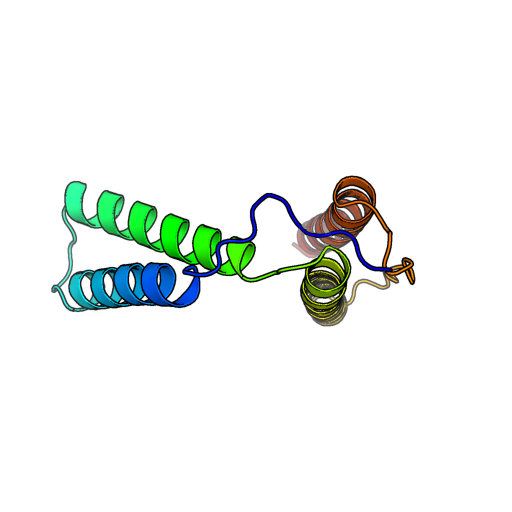-0.213 8.857 -13.877 1.00 96.94 97 SER A O 1
ATOM 823 N N . TRP A 1 98 ? 1.350 7.253 -14.070 1.00 97.00 98 TRP A N 1
ATOM 824 C CA . TRP A 1 98 ? 0.447 6.270 -14.673 1.00 97.00 98 TRP A CA 1
ATOM 825 C C . TRP A 1 98 ? -0.548 5.684 -13.676 1.00 97.00 98 TRP A C 1
ATOM 827 O O . TRP A 1 98 ? -1.732 5.584 -14.003 1.00 97.00 98 TRP A O 1
ATOM 837 N N . LEU A 1 99 ? -0.115 5.396 -12.447 1.00 96.06 99 LEU A N 1
ATOM 838 C CA . LEU A 1 99 ? -1.020 4.972 -11.376 1.00 96.06 99 LEU A CA 1
ATOM 839 C C . LEU A 1 99 ? -2.102 6.024 -11.112 1.00 96.06 99 LEU A C 1
ATOM 841 O O . LEU A 1 99 ? -3.285 5.701 -11.068 1.00 96.06 99 LEU A O 1
ATOM 845 N N . ASN A 1 100 ? -1.722 7.300 -11.023 1.00 96.19 100 ASN A N 1
ATOM 846 C CA . ASN A 1 100 ? -2.664 8.400 -10.829 1.00 96.19 100 ASN A CA 1
ATOM 847 C C . ASN A 1 100 ? -3.693 8.503 -11.965 1.00 96.19 100 ASN A C 1
ATOM 849 O O . ASN A 1 100 ? -4.854 8.828 -11.715 1.00 96.19 100 ASN A O 1
ATOM 853 N N . ARG A 1 101 ? -3.298 8.223 -13.213 1.00 96.06 101 ARG A N 1
ATOM 854 C CA . ARG A 1 101 ? -4.232 8.183 -14.351 1.00 96.06 101 ARG A CA 1
ATOM 855 C C . ARG A 1 101 ? -5.215 7.021 -14.235 1.00 96.06 101 ARG A C 1
ATOM 857 O O . ARG A 1 101 ? -6.408 7.248 -14.416 1.00 96.06 101 ARG A O 1
ATOM 864 N N . ALA A 1 102 ? -4.735 5.828 -13.886 1.00 94.25 102 ALA A N 1
ATOM 865 C CA . ALA A 1 102 ? -5.590 4.661 -13.678 1.00 94.25 102 ALA A CA 1
ATOM 866 C C . ALA A 1 102 ? -6.615 4.904 -12.559 1.00 94.25 102 ALA A C 1
ATOM 868 O O . ALA A 1 102 ? -7.809 4.697 -12.763 1.00 94.25 102 ALA A O 1
ATOM 869 N N . TRP A 1 103 ? -6.181 5.437 -11.411 1.00 95.12 103 TRP A N 1
ATOM 870 C CA . TRP A 1 103 ? -7.086 5.731 -10.296 1.00 95.12 103 TRP A CA 1
ATOM 871 C C . TRP A 1 103 ? -8.131 6.793 -10.637 1.00 95.12 103 TRP A C 1
ATOM 873 O O . TRP A 1 103 ? -9.290 6.644 -10.263 1.00 95.12 103 TRP A O 1
ATOM 883 N N . ARG A 1 104 ? -7.767 7.826 -11.406 1.00 93.44 104 ARG A N 1
ATOM 884 C CA . ARG A 1 104 ? -8.740 8.810 -11.907 1.00 93.44 104 ARG A CA 1
ATOM 885 C C . ARG A 1 104 ? -9.756 8.193 -12.864 1.00 93.44 104 ARG A C 1
ATOM 887 O O . ARG A 1 104 ? -10.924 8.552 -12.799 1.00 93.44 104 ARG A O 1
ATOM 894 N N . ALA A 1 105 ? -9.336 7.278 -13.738 1.00 91.81 105 ALA A N 1
ATOM 895 C CA . ALA A 1 105 ? -10.257 6.592 -14.644 1.00 91.81 105 ALA A CA 1
ATOM 896 C C . ALA A 1 105 ? -11.288 5.746 -13.872 1.00 91.81 105 ALA A C 1
ATOM 898 O O . ALA A 1 105 ? -12.470 5.738 -14.220 1.00 91.81 105 ALA A O 1
ATOM 899 N N . ILE A 1 106 ? -10.851 5.095 -12.787 1.00 91.94 106 ILE A N 1
ATOM 900 C CA . ILE A 1 106 ? -11.731 4.366 -11.863 1.00 91.94 106 ILE A CA 1
ATOM 901 C C . ILE A 1 106 ? -12.718 5.325 -11.191 1.00 91.94 106 ILE A C 1
ATOM 903 O O . ILE A 1 106 ? -13.918 5.071 -11.218 1.00 91.94 106 ILE A O 1
ATOM 907 N N . ASP A 1 107 ? -12.228 6.428 -10.625 1.00 91.19 107 ASP A N 1
ATOM 908 C CA . ASP A 1 107 ? -13.042 7.401 -9.884 1.00 91.19 107 ASP A CA 1
ATOM 909 C C . ASP A 1 107 ? -14.144 8.037 -10.749 1.00 91.19 107 ASP A C 1
ATOM 911 O O . ASP A 1 107 ? -15.309 8.088 -10.347 1.00 91.19 107 ASP A O 1
ATOM 915 N N . VAL A 1 108 ? -13.802 8.437 -11.979 1.00 89.81 108 VAL A N 1
ATOM 916 C CA . VAL A 1 108 ? -14.766 8.962 -12.960 1.00 89.81 108 VAL A CA 1
ATOM 917 C C . VAL A 1 108 ? -15.845 7.923 -13.259 1.00 89.81 108 VAL A C 1
ATOM 919 O O . VAL A 1 108 ? -17.029 8.213 -13.122 1.00 89.81 108 VAL A O 1
ATOM 922 N N . THR A 1 109 ? -15.443 6.690 -13.566 1.00 87.12 109 THR A N 1
ATOM 923 C CA . THR A 1 109 ? -16.385 5.619 -13.923 1.00 87.12 109 THR A CA 1
ATOM 924 C C . THR A 1 109 ? -17.292 5.240 -12.760 1.00 87.12 109 THR A C 1
ATOM 926 O O . THR A 1 109 ? -18.470 4.954 -12.956 1.00 87.12 109 THR A O 1
ATOM 929 N N . MET A 1 110 ? -16.772 5.230 -11.534 1.00 84.31 110 MET A N 1
ATOM 930 C CA . MET A 1 110 ? -17.603 4.995 -10.359 1.00 84.31 110 MET A CA 1
ATOM 931 C C . MET A 1 110 ? -18.612 6.129 -10.187 1.00 84.31 110 MET A C 1
ATOM 933 O O . MET A 1 110 ? -19.789 5.842 -10.017 1.00 84.31 110 MET A O 1
ATOM 937 N N . THR A 1 111 ? -18.186 7.388 -10.309 1.00 83.94 111 THR A N 1
ATOM 938 C CA . THR A 1 111 ? -19.060 8.563 -10.161 1.00 83.94 111 THR A CA 1
ATOM 939 C C . THR A 1 111 ? -20.151 8.637 -11.233 1.00 83.94 111 THR A C 1
ATOM 941 O O . THR A 1 111 ? -21.263 9.048 -10.929 1.00 83.94 111 THR A O 1
ATOM 944 N N . GLU A 1 112 ? -19.871 8.219 -12.470 1.00 73.00 112 GLU A N 1
ATOM 945 C CA . GLU A 1 112 ? -20.855 8.196 -13.565 1.00 73.00 112 GLU A CA 1
ATOM 946 C C . GLU A 1 112 ? -21.884 7.057 -13.451 1.00 73.00 112 GLU A C 1
ATOM 948 O O . GLU A 1 112 ? -22.940 7.117 -14.079 1.00 73.00 112 GLU A O 1
ATOM 953 N N . ASN A 1 113 ? -21.588 6.021 -12.660 1.00 61.72 113 ASN A N 1
ATOM 954 C CA . ASN A 1 113 ? -22.466 4.867 -12.450 1.00 61.72 113 ASN A CA 1
ATOM 955 C C . ASN A 1 113 ? -23.373 4.990 -11.204 1.00 61.72 113 ASN A C 1
ATOM 957 O O . ASN A 1 113 ? -24.106 4.042 -10.905 1.00 61.72 113 ASN A O 1
ATOM 961 N N . PHE A 1 114 ? -23.332 6.122 -10.488 1.00 53.94 114 PHE A N 1
ATOM 962 C CA . PHE A 1 114 ? -24.217 6.453 -9.359 1.00 53.94 114 PHE A CA 1
ATOM 963 C C . PHE A 1 114 ? -25.234 7.535 -9.737 1.00 53.94 114 PHE A C 1
ATOM 965 O O . PHE A 1 114 ? -26.371 7.454 -9.214 1.00 53.94 114 PHE A O 1
#

Secondary structure (DSSP, 8-state):
-PPBPTT--TTHHHHHHHHHHHHHHHHTSPSSPPHHHHHHHHHHHHHHHHHHHTT--BHHHHHHHHHHHHHHHHHHHT---PPP---TT--HHHHHHHHHHHHHHHHHHHHHT-

Sequence (114 aa):
MARILPEHDPNWESKWRQARERYDELMRKPPPFTQEESDELVATMKRMEEMQNRRFRTTADYRDHHFARAQEALDRVGVSFELPELPDHATLEEIDSWLNRAWRAIDVTMTENF